Protein AF-A0A7X9BG61-F1 (afdb_monomer_lite)

Structure (mmCIF, N/CA/C/O backbone):
data_AF-A0A7X9BG61-F1
#
_entry.id   AF-A0A7X9BG61-F1
#
loop_
_atom_site.group_PDB
_atom_site.id
_atom_site.type_symbol
_atom_site.label_atom_id
_atom_site.label_alt_id
_atom_site.label_comp_id
_atom_site.label_asym_id
_atom_site.label_entity_id
_atom_site.label_seq_id
_atom_site.pdbx_PDB_ins_code
_atom_site.Cartn_x
_atom_site.Cartn_y
_atom_site.Cartn_z
_atom_site.occupancy
_atom_site.B_iso_or_equiv
_atom_site.auth_seq_id
_atom_site.auth_comp_id
_atom_site.auth_asym_id
_atom_site.auth_atom_id
_atom_site.pdbx_PDB_model_num
ATOM 1 N N . MET A 1 1 ? -14.430 13.812 5.498 1.00 84.56 1 MET A N 1
ATOM 2 C CA . MET A 1 1 ? -13.663 12.729 6.149 1.00 84.56 1 MET A CA 1
ATOM 3 C C . MET A 1 1 ? -13.757 11.497 5.280 1.00 84.56 1 MET A C 1
ATOM 5 O O . MET A 1 1 ? -14.871 11.072 4.989 1.00 84.56 1 MET A O 1
ATOM 9 N N . ILE A 1 2 ? -12.612 10.969 4.859 1.00 90.62 2 ILE A N 1
ATOM 10 C CA . ILE A 1 2 ? -12.523 9.690 4.151 1.00 90.62 2 ILE A CA 1
ATOM 11 C C . ILE A 1 2 ? -12.829 8.576 5.163 1.00 90.62 2 ILE A C 1
ATOM 13 O O . ILE A 1 2 ? -12.313 8.601 6.278 1.00 90.62 2 ILE A O 1
ATOM 17 N N . LYS A 1 3 ? -13.729 7.653 4.810 1.00 95.06 3 LYS A N 1
ATOM 18 C CA . LYS A 1 3 ? -14.128 6.516 5.665 1.00 95.06 3 LYS A CA 1
ATOM 19 C C . LYS A 1 3 ? -13.618 5.175 5.149 1.00 95.06 3 LYS A C 1
ATOM 21 O O . LYS A 1 3 ? -13.504 4.231 5.923 1.00 95.06 3 LYS A O 1
ATOM 26 N N . GLU A 1 4 ? -13.348 5.112 3.855 1.00 96.00 4 GLU A N 1
ATOM 27 C CA . GLU A 1 4 ? -12.957 3.911 3.140 1.00 96.00 4 GLU A CA 1
ATOM 28 C C . GLU A 1 4 ? -12.069 4.314 1.963 1.00 96.00 4 GLU A C 1
ATOM 30 O O . GLU A 1 4 ? -12.308 5.346 1.328 1.00 96.00 4 GLU A O 1
ATOM 35 N N . ILE A 1 5 ? -11.053 3.502 1.690 1.00 95.38 5 ILE A N 1
ATOM 36 C CA . ILE A 1 5 ? -10.193 3.592 0.512 1.00 95.38 5 ILE A CA 1
ATOM 37 C C . ILE A 1 5 ? -10.176 2.210 -0.132 1.00 95.38 5 ILE A C 1
ATOM 39 O O . ILE A 1 5 ? -10.004 1.204 0.552 1.00 95.38 5 ILE A O 1
ATOM 43 N N . THR A 1 6 ? -10.347 2.155 -1.451 1.00 96.81 6 THR A N 1
ATOM 44 C CA . THR A 1 6 ? -10.220 0.912 -2.219 1.00 96.81 6 THR A CA 1
ATOM 45 C C . THR A 1 6 ? -9.092 1.049 -3.231 1.00 96.81 6 THR A C 1
ATOM 47 O O . THR A 1 6 ? -9.093 1.963 -4.052 1.00 96.81 6 THR A O 1
ATOM 50 N N . ILE A 1 7 ? -8.136 0.127 -3.169 1.00 95.69 7 ILE A N 1
ATOM 51 C CA . ILE A 1 7 ? -7.029 -0.020 -4.111 1.00 95.69 7 ILE A CA 1
ATOM 52 C C . ILE A 1 7 ? -7.474 -0.993 -5.202 1.00 95.69 7 ILE A C 1
ATOM 54 O O . ILE A 1 7 ? -7.893 -2.115 -4.906 1.00 95.69 7 ILE A O 1
ATOM 58 N N . LEU A 1 8 ? -7.375 -0.567 -6.458 1.00 96.88 8 LEU A N 1
ATOM 59 C CA . LEU A 1 8 ? -7.672 -1.386 -7.633 1.00 96.88 8 LEU A CA 1
ATOM 60 C C . LEU A 1 8 ? -6.369 -1.904 -8.265 1.00 96.88 8 LEU A C 1
ATOM 62 O O . LEU A 1 8 ? -5.364 -1.195 -8.209 1.00 96.88 8 LEU A O 1
ATOM 66 N N . PRO A 1 9 ? -6.382 -3.091 -8.898 1.00 96.56 9 PRO A N 1
ATOM 67 C CA . PRO A 1 9 ? -5.210 -3.676 -9.532 1.00 96.56 9 PRO A CA 1
ATOM 68 C C . PRO A 1 9 ? -4.706 -2.823 -10.684 1.00 96.56 9 PRO A C 1
ATOM 70 O O . PRO A 1 9 ? -5.461 -2.453 -11.588 1.00 96.56 9 PRO A O 1
ATOM 73 N N . GLY A 1 10 ? -3.403 -2.563 -10.662 1.00 95.00 10 GLY A N 1
ATOM 74 C CA . GLY A 1 10 ? -2.683 -1.935 -11.752 1.00 95.00 10 GLY A CA 1
ATOM 75 C C . GLY A 1 10 ? -2.115 -2.946 -12.745 1.00 95.00 10 GLY A C 1
ATOM 76 O O . GLY A 1 10 ? -2.526 -4.109 -12.836 1.00 95.00 10 GLY A O 1
ATOM 77 N N . ILE A 1 11 ? -1.127 -2.465 -13.494 1.00 95.81 11 ILE A N 1
ATOM 78 C CA . ILE A 1 11 ? -0.300 -3.251 -14.405 1.00 95.81 11 ILE A CA 1
ATOM 79 C C . ILE A 1 11 ? 1.132 -3.225 -13.870 1.00 95.81 11 ILE A C 1
ATOM 81 O O . ILE A 1 11 ? 1.667 -2.157 -13.569 1.00 95.81 11 ILE A O 1
ATOM 85 N N . ASP A 1 12 ? 1.747 -4.396 -13.742 1.00 93.12 12 ASP A N 1
ATOM 86 C CA . ASP A 1 12 ? 3.116 -4.538 -13.267 1.00 93.12 12 ASP A CA 1
ATOM 87 C C . ASP A 1 12 ? 4.146 -4.071 -14.315 1.00 93.12 12 ASP A C 1
ATOM 89 O O . ASP A 1 12 ? 3.843 -3.782 -15.475 1.00 93.12 12 ASP A O 1
ATOM 93 N N . LYS A 1 13 ? 5.422 -4.045 -13.915 1.00 89.56 13 LYS A N 1
ATOM 94 C CA . LYS A 1 13 ? 6.539 -3.637 -14.786 1.00 89.56 13 LYS A CA 1
ATOM 95 C C . LYS A 1 13 ? 6.743 -4.511 -16.033 1.00 89.56 13 LYS A C 1
ATOM 97 O O . LYS A 1 13 ? 7.509 -4.129 -16.912 1.00 89.56 13 LYS A O 1
ATOM 102 N N . ASN A 1 14 ? 6.135 -5.692 -16.081 1.00 95.38 14 ASN A N 1
ATOM 103 C CA . ASN A 1 14 ? 6.221 -6.633 -17.193 1.00 95.38 14 ASN A CA 1
ATOM 104 C C . ASN A 1 14 ? 4.961 -6.588 -18.077 1.00 95.38 14 ASN A C 1
ATOM 106 O O . ASN A 1 14 ? 4.861 -7.370 -19.019 1.00 95.38 14 ASN A O 1
ATOM 110 N N . GLY A 1 15 ? 4.004 -5.700 -17.787 1.00 96.31 15 GLY A N 1
ATOM 111 C CA . GLY A 1 15 ? 2.746 -5.591 -18.521 1.00 96.31 15 GLY A CA 1
ATOM 112 C C . GLY A 1 15 ? 1.654 -6.556 -18.052 1.00 96.31 15 GLY A C 1
ATOM 113 O O . GLY A 1 15 ? 0.606 -6.632 -18.693 1.00 96.31 15 GLY A O 1
ATOM 114 N N . ASN A 1 16 ? 1.859 -7.288 -16.955 1.00 97.19 16 ASN A N 1
ATOM 115 C CA . ASN A 1 16 ? 0.847 -8.192 -16.414 1.00 97.19 16 ASN A CA 1
ATOM 116 C C . ASN A 1 16 ? -0.098 -7.443 -15.479 1.00 97.19 16 ASN A C 1
ATOM 118 O O . ASN A 1 16 ? 0.328 -6.587 -14.707 1.00 97.19 16 ASN A O 1
ATOM 122 N N . LYS A 1 17 ? -1.378 -7.817 -15.483 1.00 96.69 17 LYS A N 1
ATOM 123 C CA . LYS A 1 17 ? -2.316 -7.359 -14.455 1.00 96.69 17 LYS A CA 1
ATOM 124 C C . LYS A 1 17 ? -1.880 -7.886 -13.086 1.00 96.69 17 LYS A C 1
ATOM 126 O O . LYS A 1 17 ? -1.511 -9.055 -12.964 1.00 96.69 17 LYS A O 1
ATOM 131 N N . GLU A 1 18 ? -1.945 -7.044 -12.061 1.00 96.00 18 GLU A N 1
ATOM 132 C CA . GLU A 1 18 ? -1.696 -7.486 -10.689 1.00 96.00 18 GLU A CA 1
ATOM 133 C C . GLU A 1 18 ? -2.735 -8.531 -10.241 1.00 96.00 18 GLU A C 1
ATOM 135 O O . GLU A 1 18 ? -3.913 -8.460 -10.594 1.00 96.00 18 GLU A O 1
ATOM 140 N N . ASN A 1 19 ? -2.292 -9.527 -9.469 1.00 94.69 19 ASN A N 1
ATOM 141 C CA . ASN A 1 19 ? -3.091 -10.710 -9.129 1.00 94.69 19 ASN A CA 1
ATOM 142 C C . ASN A 1 19 ? -3.954 -10.513 -7.868 1.00 94.69 19 ASN A C 1
ATOM 144 O O . ASN A 1 19 ? -3.888 -11.304 -6.927 1.00 94.69 19 ASN A O 1
ATOM 148 N N . TYR A 1 20 ? -4.722 -9.429 -7.832 1.00 94.31 20 TYR A N 1
ATOM 149 C CA . TYR A 1 20 ? -5.762 -9.179 -6.836 1.00 94.31 20 TYR A CA 1
ATOM 150 C C . TYR A 1 20 ? -6.939 -8.457 -7.496 1.00 94.31 20 TYR A C 1
ATOM 152 O O . TYR A 1 20 ? -6.762 -7.767 -8.498 1.00 94.31 20 TYR A O 1
ATOM 160 N N . ASP A 1 21 ? -8.143 -8.622 -6.951 1.00 96.06 21 ASP A N 1
ATOM 161 C CA . ASP A 1 21 ? -9.338 -7.979 -7.510 1.00 96.06 21 ASP A CA 1
ATOM 162 C C . ASP A 1 21 ? -9.496 -6.541 -7.017 1.00 96.06 21 ASP A C 1
ATOM 164 O O . ASP A 1 21 ? -9.634 -5.623 -7.818 1.00 96.06 21 ASP A O 1
ATOM 168 N N . GLN A 1 22 ? -9.464 -6.345 -5.700 1.00 96.81 22 GLN A N 1
ATOM 169 C CA . GLN A 1 22 ? -9.418 -5.046 -5.034 1.00 96.81 22 GLN A CA 1
ATOM 170 C C . GLN A 1 22 ? -9.001 -5.237 -3.574 1.00 96.81 22 GLN A C 1
ATOM 172 O O . GLN A 1 22 ? -9.219 -6.303 -2.995 1.00 96.81 22 GLN A O 1
ATOM 177 N N . ILE A 1 23 ? -8.423 -4.202 -2.972 1.00 95.94 23 ILE A N 1
ATOM 178 C CA . ILE A 1 23 ? -8.083 -4.175 -1.547 1.00 95.94 23 ILE A CA 1
ATOM 179 C C . ILE A 1 23 ? -8.805 -2.986 -0.930 1.00 95.94 23 ILE A C 1
ATOM 181 O O . ILE A 1 23 ? -8.472 -1.839 -1.219 1.00 95.94 23 ILE A O 1
ATOM 185 N N . THR A 1 24 ? -9.797 -3.258 -0.090 1.00 96.75 24 THR A N 1
ATOM 186 C CA . THR A 1 24 ? -10.571 -2.225 0.601 1.00 96.75 24 THR A CA 1
ATOM 187 C C . THR A 1 24 ? -10.095 -2.108 2.042 1.00 96.75 24 THR A C 1
ATOM 189 O O . THR A 1 24 ? -9.904 -3.118 2.714 1.00 96.75 24 THR A O 1
ATOM 192 N N . MET A 1 25 ? -9.901 -0.873 2.494 1.00 95.06 25 MET A N 1
ATOM 193 C CA . MET A 1 25 ? -9.521 -0.531 3.860 1.00 95.06 25 MET A CA 1
ATOM 194 C C . MET A 1 25 ? -10.455 0.526 4.431 1.00 95.06 25 MET A C 1
ATOM 196 O O . MET A 1 25 ? -10.839 1.476 3.744 1.00 95.06 25 MET A O 1
ATOM 200 N N . THR A 1 26 ? -10.796 0.373 5.702 1.00 96.44 26 THR A N 1
ATOM 201 C CA . THR A 1 26 ? -11.729 1.232 6.429 1.00 96.44 26 THR A CA 1
ATOM 202 C C . THR A 1 26 ? -11.018 2.019 7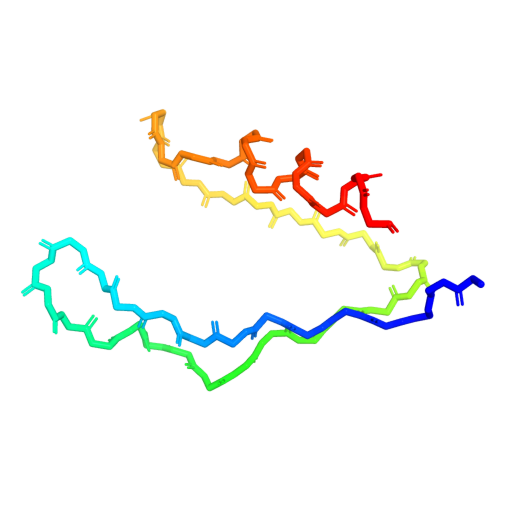.524 1.00 96.44 26 THR A C 1
ATOM 204 O O . THR A 1 26 ? -9.995 1.609 8.078 1.00 96.44 26 THR A O 1
ATOM 207 N N . ALA A 1 27 ? -11.545 3.201 7.838 1.00 94.44 27 ALA A N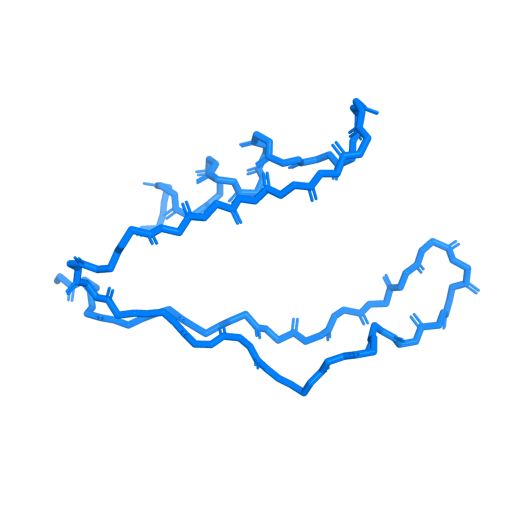 1
ATOM 208 C CA . ALA A 1 27 ? -10.973 4.047 8.876 1.00 94.44 27 ALA A CA 1
ATOM 209 C C . ALA A 1 27 ? -10.965 3.325 10.239 1.00 94.44 27 ALA A C 1
ATOM 211 O O . ALA A 1 27 ? -12.011 2.910 10.734 1.00 94.44 27 ALA A O 1
ATOM 212 N N . GLY A 1 28 ? -9.785 3.233 10.859 1.00 94.69 28 GLY A N 1
ATOM 213 C CA . GLY A 1 28 ? -9.570 2.540 12.136 1.00 94.69 28 GLY A CA 1
ATOM 214 C C . GLY A 1 28 ? -8.850 1.193 12.014 1.00 94.69 28 GLY A C 1
ATOM 215 O O . GLY A 1 28 ? -8.441 0.643 13.035 1.00 94.69 28 GLY A O 1
ATOM 216 N N . GLU A 1 29 ? -8.646 0.678 10.800 1.00 95.50 29 GLU A N 1
ATOM 217 C CA . GLU A 1 29 ? -7.850 -0.530 10.572 1.00 95.50 29 GLU A CA 1
ATOM 218 C C . GLU A 1 29 ? -6.341 -0.248 10.612 1.00 95.50 29 GLU A C 1
ATOM 220 O O . GLU A 1 29 ? -5.857 0.764 10.104 1.00 95.50 29 GLU A O 1
ATOM 225 N N . THR A 1 30 ? -5.581 -1.184 11.187 1.00 94.50 30 THR A N 1
ATOM 226 C CA . THR A 1 30 ? -4.113 -1.175 11.137 1.00 94.50 30 THR A CA 1
ATOM 227 C C . THR A 1 30 ? -3.649 -2.085 10.010 1.00 94.50 30 THR A C 1
ATOM 229 O O . THR A 1 30 ? -3.908 -3.288 10.035 1.00 94.50 30 THR A O 1
ATOM 232 N N . ILE A 1 31 ? -2.927 -1.524 9.040 1.00 93.50 31 ILE A N 1
ATOM 233 C CA . ILE A 1 31 ? -2.484 -2.228 7.831 1.00 93.50 31 ILE A CA 1
ATOM 234 C C . ILE A 1 31 ? -0.963 -2.152 7.721 1.00 93.50 31 ILE A C 1
ATOM 236 O O . ILE A 1 31 ? -0.343 -1.164 8.109 1.00 93.50 31 ILE A O 1
ATOM 240 N N . SER A 1 32 ? -0.352 -3.207 7.180 1.00 94.94 32 SER A N 1
ATOM 241 C CA . SER A 1 32 ? 1.074 -3.242 6.862 1.00 94.94 32 SER A CA 1
ATOM 242 C C . SER A 1 32 ? 1.278 -3.412 5.361 1.00 94.94 32 SER A C 1
ATOM 244 O O . SER A 1 32 ? 0.662 -4.276 4.741 1.00 94.94 32 SER A O 1
ATOM 246 N N . ILE A 1 33 ? 2.171 -2.605 4.787 1.00 93.50 33 ILE A N 1
ATOM 247 C CA . ILE A 1 33 ? 2.591 -2.713 3.389 1.00 93.50 33 ILE A CA 1
ATOM 248 C C . ILE A 1 33 ? 4.015 -3.271 3.368 1.00 93.50 33 ILE A C 1
ATOM 250 O O . ILE A 1 33 ? 4.950 -2.644 3.871 1.00 93.50 33 ILE A O 1
ATOM 254 N N . VAL A 1 34 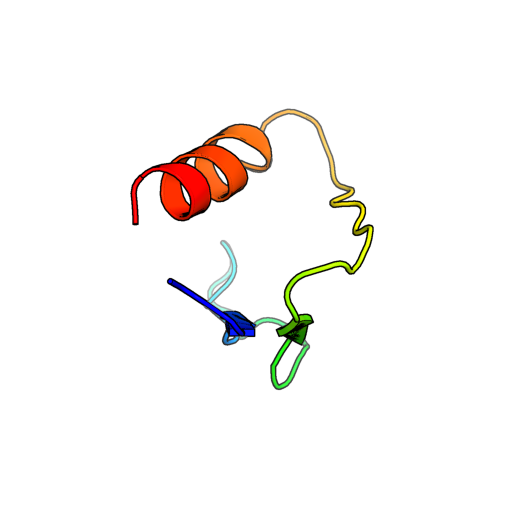? 4.190 -4.445 2.760 1.00 95.25 34 VAL A N 1
ATOM 255 C CA . VAL A 1 34 ? 5.477 -5.152 2.682 1.00 95.25 34 VAL A CA 1
ATOM 256 C C . VAL A 1 34 ? 5.981 -5.240 1.243 1.00 95.25 34 VAL A C 1
ATOM 258 O O . VAL A 1 34 ? 5.206 -5.308 0.296 1.00 95.25 34 VAL A O 1
ATOM 261 N N . GLY A 1 35 ? 7.302 -5.228 1.066 1.00 94.00 35 GLY A N 1
ATOM 262 C CA . GLY A 1 35 ? 7.936 -5.365 -0.247 1.00 94.00 35 GLY A CA 1
ATOM 263 C C . GLY A 1 35 ? 9.406 -4.928 -0.249 1.00 94.00 35 GLY A C 1
ATOM 264 O O . GLY A 1 35 ? 9.847 -4.288 0.712 1.00 94.00 35 GLY A O 1
ATOM 265 N N . PRO A 1 36 ? 10.173 -5.220 -1.316 1.00 96.25 36 PR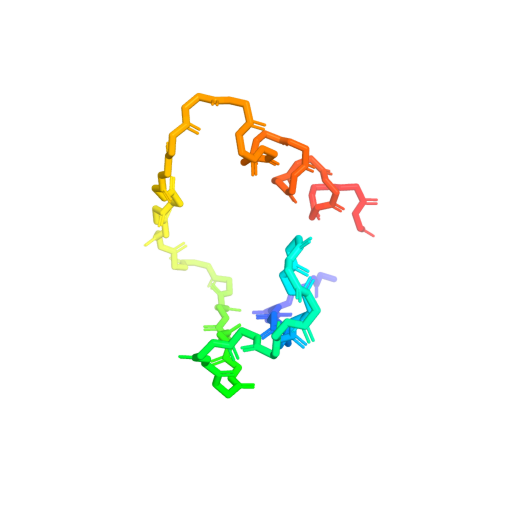O A N 1
ATOM 266 C CA . PRO A 1 36 ? 11.597 -4.883 -1.419 1.00 96.25 36 PRO A CA 1
ATOM 267 C C . PRO A 1 36 ? 11.893 -3.380 -1.300 1.00 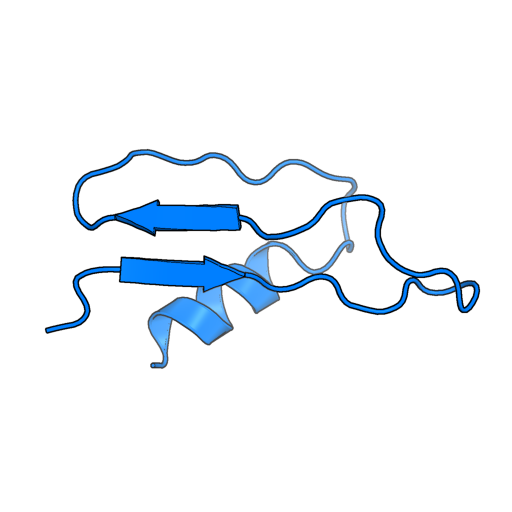96.25 36 PRO A C 1
ATOM 269 O O . PRO A 1 36 ? 11.027 -2.534 -1.529 1.00 96.25 36 PRO A O 1
ATOM 272 N N . THR A 1 37 ? 13.130 -3.010 -0.967 1.00 96.06 37 THR A N 1
ATOM 273 C CA . THR A 1 37 ? 13.569 -1.603 -1.018 1.00 96.06 37 THR A CA 1
ATOM 274 C C . THR A 1 37 ? 13.399 -1.038 -2.432 1.00 96.06 37 THR A C 1
ATOM 276 O O . THR A 1 37 ? 13.645 -1.731 -3.414 1.00 96.06 37 THR A O 1
ATOM 279 N N . GLY A 1 38 ? 12.948 0.216 -2.537 1.00 94.94 38 GLY A N 1
ATOM 280 C CA . GLY A 1 38 ? 12.714 0.879 -3.825 1.00 94.94 38 GLY A CA 1
ATOM 281 C C . GLY A 1 38 ? 11.392 0.523 -4.518 1.00 94.94 38 GLY A C 1
ATOM 282 O O . GLY A 1 38 ? 11.111 1.071 -5.573 1.00 94.94 38 GLY A O 1
ATOM 283 N N . SER A 1 39 ? 10.538 -0.323 -3.929 1.00 93.50 39 SER A N 1
ATOM 284 C CA . SER A 1 39 ? 9.248 -0.717 -4.524 1.00 93.50 39 SER A CA 1
ATOM 285 C C . SER A 1 39 ? 8.135 0.346 -4.447 1.00 93.50 39 SER A C 1
ATOM 287 O O . SER A 1 39 ? 6.978 0.017 -4.670 1.00 93.50 39 SER A O 1
ATOM 289 N N . GLY A 1 40 ? 8.445 1.587 -4.051 1.00 94.94 40 GLY A N 1
ATOM 290 C CA . GLY A 1 40 ? 7.467 2.684 -4.005 1.00 94.94 40 GLY A CA 1
ATOM 291 C C . GLY A 1 40 ? 6.555 2.757 -2.771 1.00 94.94 40 GLY A C 1
ATOM 292 O O . GLY A 1 40 ? 5.688 3.618 -2.736 1.00 94.94 40 GLY A O 1
ATOM 293 N N . LYS A 1 41 ? 6.758 1.929 -1.731 1.00 96.56 41 LYS A N 1
ATOM 294 C CA . LYS A 1 41 ? 5.890 1.900 -0.525 1.00 96.56 41 LYS A CA 1
ATOM 295 C C . LYS A 1 41 ? 5.664 3.278 0.113 1.00 96.56 41 LYS A C 1
ATOM 297 O O . LYS A 1 41 ? 4.532 3.628 0.409 1.00 96.56 41 LYS A O 1
ATOM 302 N N . THR A 1 42 ? 6.736 4.048 0.322 1.00 96.69 42 THR A N 1
ATOM 303 C CA . THR A 1 42 ? 6.644 5.389 0.925 1.00 96.69 42 THR A CA 1
ATOM 304 C C . THR A 1 42 ? 5.881 6.355 0.028 1.00 96.69 42 THR A C 1
ATOM 306 O O . THR A 1 42 ? 5.029 7.068 0.530 1.00 96.69 42 THR A O 1
ATOM 309 N N . ALA A 1 43 ? 6.138 6.332 -1.286 1.00 96.38 43 ALA A N 1
ATOM 310 C CA . ALA A 1 43 ? 5.414 7.173 -2.237 1.00 96.38 43 ALA A CA 1
ATOM 311 C C . ALA A 1 43 ? 3.911 6.865 -2.216 1.00 96.38 43 ALA A C 1
ATOM 313 O O . ALA A 1 43 ? 3.110 7.774 -2.067 1.00 96.38 43 ALA A O 1
ATOM 314 N N . PHE A 1 44 ? 3.543 5.580 -2.232 1.00 95.12 44 PHE A N 1
ATOM 315 C CA . PHE A 1 44 ? 2.147 5.154 -2.165 1.00 95.12 44 PHE A CA 1
ATOM 316 C C . PHE A 1 44 ? 1.429 5.633 -0.892 1.00 95.12 44 PHE A C 1
ATOM 318 O O . PHE A 1 44 ? 0.299 6.106 -0.961 1.00 95.12 44 PHE A O 1
ATOM 325 N N . ILE A 1 45 ? 2.086 5.543 0.271 1.00 94.25 45 ILE A N 1
ATOM 326 C CA . ILE A 1 45 ? 1.527 6.056 1.533 1.00 94.25 45 ILE A CA 1
ATOM 327 C C . ILE A 1 45 ? 1.366 7.580 1.471 1.00 94.25 45 ILE A C 1
ATOM 329 O O . ILE A 1 45 ? 0.308 8.086 1.826 1.00 94.25 45 ILE A O 1
ATOM 333 N N . THR A 1 46 ? 2.375 8.305 0.980 1.00 96.12 46 THR A N 1
ATOM 334 C CA . THR A 1 46 ? 2.311 9.768 0.846 1.00 96.12 46 THR A CA 1
ATOM 335 C C . THR A 1 46 ? 1.200 10.212 -0.104 1.00 96.12 46 THR A C 1
ATOM 337 O O . THR A 1 46 ? 0.501 11.174 0.195 1.00 96.12 46 THR A O 1
ATOM 340 N N . ASP A 1 47 ? 0.987 9.501 -1.211 1.00 94.12 47 ASP A N 1
ATOM 341 C CA . ASP A 1 47 ? -0.095 9.809 -2.150 1.00 94.12 47 ASP A CA 1
ATOM 342 C C . ASP A 1 47 ? -1.473 9.675 -1.484 1.00 94.12 47 ASP A C 1
ATOM 344 O O . ASP A 1 47 ? -2.352 10.499 -1.726 1.00 94.12 47 ASP A O 1
ATOM 348 N N . ILE A 1 48 ? -1.654 8.683 -0.602 1.00 92.25 48 ILE A N 1
ATOM 349 C CA . ILE A 1 48 ? -2.878 8.523 0.199 1.00 92.25 48 ILE A CA 1
ATOM 350 C C . ILE A 1 48 ? -3.025 9.649 1.234 1.00 92.25 48 ILE A C 1
ATOM 352 O O . ILE A 1 48 ? -4.131 10.145 1.433 1.00 92.25 48 ILE A O 1
ATOM 356 N N . GLU A 1 49 ? -1.939 10.053 1.898 1.00 91.12 49 GLU A N 1
ATOM 357 C CA . GLU A 1 49 ? -1.948 1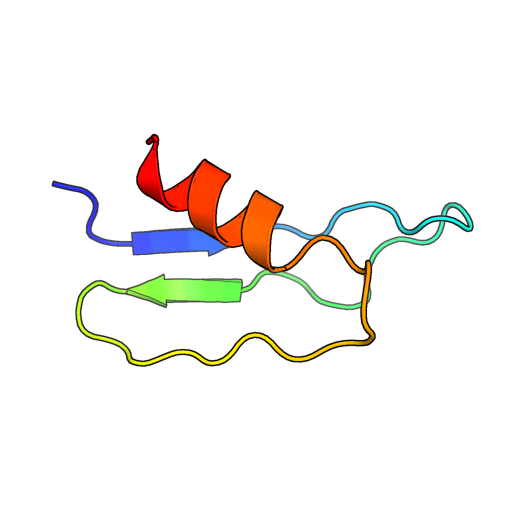1.127 2.908 1.00 91.12 49 GLU A CA 1
ATOM 358 C C . GLU A 1 49 ? -2.301 12.505 2.328 1.00 91.12 49 GLU A C 1
ATOM 360 O O . GLU A 1 49 ? -2.787 13.367 3.062 1.00 91.12 49 GLU A O 1
ATOM 365 N N . LEU A 1 50 ? -2.045 12.724 1.035 1.00 92.94 50 LEU A N 1
ATOM 366 C CA . LEU A 1 50 ? -2.289 13.991 0.339 1.00 92.94 50 LEU A CA 1
ATOM 367 C C . LEU A 1 50 ? -3.704 14.127 -0.261 1.00 92.94 50 LEU A C 1
ATOM 369 O O . LEU A 1 50 ? -3.999 15.181 -0.831 1.00 92.94 50 LEU A O 1
ATOM 373 N N . LEU A 1 51 ? -4.555 13.096 -0.156 1.00 85.38 51 LEU A N 1
ATOM 374 C CA . LEU A 1 51 ? -5.973 13.131 -0.564 1.00 85.38 51 LEU A CA 1
ATOM 375 C C . LEU A 1 51 ? -6.823 14.039 0.340 1.00 85.38 51 LEU A C 1
ATOM 377 O O . LEU A 1 51 ? -7.673 14.771 -0.220 1.00 85.38 51 LEU A O 1
#

Foldseek 3Di:
DDFKDKAAWDADPVRHTDPDGIDMDGPPDDDDDDDDPPPCPVVVVVVVVVD

Secondary structure (DSSP, 8-state):
---EEEEPP-B-TTSPBPS-S-EEEETT--------TTSSHHHHHHHHHT-

Sequence (51 aa):
MIKEITILPGIDKNGNKENYDQITMTAGETISIVGPTGSGKTAFITDIELL

pLDDT: mean 94.62, std 2.53, range [84.56, 97.19]

Radius of gyration: 12.31 Å; chains: 1; bounding box: 28×25×31 Å